Protein AF-A0A2N9N226-F1 (afdb_monomer)

Foldseek 3Di:
DQWAKWAFPPDDDQQRIWTWDADPVAIKIATRVRQIFGWHDPVVQQWTATDPSQPCCPVPPQQGTWRWDFDADPVRDGDPHTQATDGPNTTIGGD

Secondary structure (DSSP, 8-state):
---EEEEESS--STTSEEEEEEETTEEEEEETT--EEEEEEEGGGTEEE--TTSTTTTT-TTTTEEEEEEEE-TTSPEEEEEEEEEETTEEEEE-

Sequence (95 aa):
MLAGSYRRSPVTNGWHEGRIVIEKAGLRWTNNANASWELTPDLGRLALRTGPGNPYYRNDPDGGAFEIVLRRGASGEYLPEVAGFKFLREFYEKR

Solvent-accessible surface area (backbone atoms only — not comparable to full-atom values): 5171 Å² total; per-residue (Å²): 108,84,58,42,42,33,37,26,81,82,69,86,54,39,77,33,33,32,34,35,42,80,51,100,91,42,33,34,43,37,28,70,65,72,53,57,32,58,29,45,82,39,70,96,72,38,29,32,34,46,42,89,70,35,88,37,37,88,75,34,94,48,33,46,35,36,39,54,34,57,29,62,48,98,87,66,48,78,41,91,44,58,42,26,30,33,44,71,90,40,60,25,37,52,105

Radius of gyration: 12.92 Å; Cα contacts (8 Å, |Δi|>4): 212; chains: 1; bounding box: 30×29×37 Å

Structure (mmCIF, N/CA/C/O backbone):
data_AF-A0A2N9N226-F1
#
_entry.id   AF-A0A2N9N226-F1
#
loop_
_atom_site.group_PDB
_atom_site.id
_atom_site.type_symbol
_atom_site.label_atom_id
_atom_site.label_alt_id
_atom_site.label_comp_id
_atom_site.label_asym_id
_atom_site.label_entity_id
_atom_site.label_seq_id
_atom_site.pdbx_PDB_ins_code
_atom_site.Cartn_x
_atom_site.Cartn_y
_atom_site.Cartn_z
_atom_site.occupancy
_atom_site.B_iso_or_equiv
_atom_site.auth_seq_id
_atom_site.auth_comp_id
_atom_site.auth_asym_id
_atom_site.auth_atom_id
_atom_site.pdbx_PDB_model_num
ATOM 1 N N . MET A 1 1 ? -5.818 7.930 9.351 1.00 83.25 1 MET A N 1
ATOM 2 C CA . MET A 1 1 ? -4.987 8.503 8.258 1.00 83.25 1 MET A CA 1
ATOM 3 C C . MET A 1 1 ? -4.330 7.387 7.449 1.00 83.25 1 MET A C 1
ATOM 5 O O . MET A 1 1 ? -3.842 6.446 8.069 1.00 83.25 1 MET A O 1
ATOM 9 N N . LEU A 1 2 ? -4.322 7.491 6.113 1.00 93.19 2 LEU A N 1
ATOM 10 C CA . LEU A 1 2 ? -3.741 6.501 5.183 1.00 93.19 2 LEU A CA 1
ATOM 11 C C . LEU A 1 2 ? -2.241 6.689 4.928 1.00 93.19 2 LEU A C 1
ATOM 13 O O . LEU A 1 2 ? -1.544 5.728 4.629 1.00 93.19 2 LEU A O 1
ATOM 17 N N . ALA A 1 3 ? -1.726 7.909 5.057 1.00 96.25 3 ALA A N 1
ATOM 18 C CA . ALA A 1 3 ? -0.288 8.128 5.015 1.00 96.25 3 ALA A CA 1
ATOM 19 C C . ALA A 1 3 ? 0.389 7.497 6.241 1.00 96.25 3 ALA A C 1
ATOM 21 O O . ALA A 1 3 ? -0.191 7.456 7.335 1.00 96.25 3 ALA A O 1
ATOM 22 N N . GLY A 1 4 ? 1.607 7.005 6.047 1.00 97.31 4 GLY A N 1
ATOM 23 C CA . GLY A 1 4 ? 2.375 6.323 7.083 1.00 97.31 4 GLY A CA 1
ATOM 24 C C . GLY A 1 4 ? 3.261 5.221 6.525 1.00 97.31 4 GLY A C 1
ATOM 25 O O . GLY A 1 4 ? 3.268 4.959 5.321 1.00 97.31 4 GLY A O 1
ATOM 26 N N . SER A 1 5 ? 4.018 4.593 7.417 1.00 98.19 5 SER A N 1
ATOM 27 C CA . SER A 1 5 ? 4.871 3.452 7.089 1.00 98.19 5 SER A CA 1
ATOM 28 C C . SER A 1 5 ? 4.087 2.151 7.263 1.00 98.19 5 SER A C 1
ATOM 30 O O . SER A 1 5 ? 3.254 2.038 8.162 1.00 98.19 5 SER A O 1
ATOM 32 N N . TYR A 1 6 ? 4.361 1.171 6.412 1.00 98.44 6 TYR A N 1
ATOM 33 C CA . TYR A 1 6 ? 3.685 -0.118 6.397 1.00 98.44 6 TYR A CA 1
ATOM 34 C C . TYR A 1 6 ? 4.690 -1.251 6.240 1.00 98.44 6 TYR A C 1
ATOM 36 O O . TYR A 1 6 ? 5.699 -1.104 5.545 1.00 98.44 6 TYR A O 1
ATOM 44 N N . ARG A 1 7 ? 4.398 -2.388 6.874 1.00 98.31 7 ARG A N 1
ATOM 45 C CA . ARG A 1 7 ? 5.284 -3.550 6.890 1.00 98.31 7 ARG A CA 1
ATOM 46 C C . ARG A 1 7 ? 4.519 -4.863 6.802 1.00 98.31 7 ARG A C 1
ATOM 48 O O . ARG A 1 7 ? 3.675 -5.154 7.646 1.00 98.31 7 ARG A O 1
ATOM 55 N N . ARG A 1 8 ? 4.906 -5.708 5.855 1.00 97.75 8 ARG A N 1
ATOM 56 C CA . ARG A 1 8 ? 4.535 -7.121 5.774 1.00 97.75 8 ARG A CA 1
ATOM 57 C C . ARG A 1 8 ? 5.511 -7.954 6.603 1.00 97.75 8 ARG A C 1
ATOM 59 O O . ARG A 1 8 ? 6.723 -7.807 6.474 1.00 97.75 8 ARG A O 1
ATOM 66 N N . SER A 1 9 ? 4.997 -8.832 7.467 1.00 94.38 9 SER A N 1
ATOM 67 C CA . SER A 1 9 ? 5.818 -9.713 8.316 1.00 94.38 9 SER A CA 1
ATOM 68 C C . SER A 1 9 ? 5.699 -11.183 7.879 1.00 94.38 9 SER A C 1
ATOM 70 O O . SER A 1 9 ? 4.585 -11.626 7.609 1.00 94.38 9 SER A O 1
ATOM 72 N N . PRO A 1 10 ? 6.801 -11.958 7.846 1.00 96.44 10 PRO A N 1
ATOM 73 C CA . PRO A 1 10 ? 8.193 -11.524 8.003 1.00 96.44 10 PRO A CA 1
ATOM 74 C C . PRO A 1 10 ? 8.687 -10.627 6.853 1.00 96.44 10 PRO A C 1
ATOM 76 O O . PRO A 1 10 ? 8.220 -10.734 5.714 1.00 96.44 10 PRO A O 1
ATOM 79 N N . VAL A 1 11 ? 9.658 -9.762 7.154 1.00 96.94 11 VAL A N 1
ATOM 80 C CA . VAL A 1 11 ? 10.390 -8.967 6.156 1.00 96.94 11 VAL A CA 1
ATOM 81 C C . VAL A 1 11 ? 11.509 -9.836 5.595 1.00 96.94 11 VAL A C 1
ATOM 83 O O . VAL A 1 11 ? 12.384 -10.258 6.344 1.00 96.94 11 VAL A O 1
ATOM 86 N N . THR A 1 12 ? 11.477 -10.126 4.295 1.00 97.25 12 THR A N 1
ATOM 87 C CA . THR A 1 12 ? 12.502 -10.955 3.632 1.00 97.25 12 THR A CA 1
ATOM 88 C C . THR A 1 12 ? 13.218 -10.216 2.505 1.00 97.25 12 THR A C 1
ATOM 90 O O . THR A 1 12 ? 14.239 -10.691 2.021 1.00 97.25 12 THR A O 1
ATOM 93 N N . ASN A 1 13 ? 12.700 -9.063 2.070 1.00 96.38 13 ASN A N 1
ATOM 94 C CA . ASN A 1 13 ? 13.307 -8.196 1.064 1.00 96.38 13 ASN A CA 1
ATOM 95 C C . ASN A 1 13 ? 12.761 -6.755 1.193 1.00 96.38 13 ASN A C 1
ATOM 97 O O . ASN A 1 13 ? 11.846 -6.488 1.975 1.00 96.38 13 ASN A O 1
ATOM 101 N N . GLY A 1 14 ? 13.294 -5.832 0.384 1.00 96.19 14 GLY A N 1
ATOM 102 C CA . GLY A 1 14 ? 12.885 -4.422 0.376 1.00 96.19 14 GLY A CA 1
ATOM 103 C C . GLY A 1 14 ? 11.461 -4.143 -0.132 1.00 96.19 14 GLY A C 1
ATOM 104 O O . GLY A 1 14 ? 11.009 -3.007 -0.052 1.00 96.19 14 GLY A O 1
ATOM 105 N N . TRP A 1 15 ? 10.724 -5.136 -0.635 1.00 97.38 15 TRP A N 1
ATOM 106 C CA . TRP A 1 15 ? 9.330 -4.963 -1.068 1.00 97.38 15 TRP A CA 1
ATOM 107 C C . TRP A 1 15 ? 8.326 -5.076 0.082 1.00 97.38 15 TRP A C 1
ATOM 109 O O . TRP A 1 15 ? 7.182 -4.638 -0.049 1.00 97.38 15 TRP A O 1
ATOM 119 N N . HIS A 1 16 ? 8.740 -5.658 1.209 1.00 97.75 16 HIS A N 1
ATOM 120 C CA . HIS A 1 16 ? 7.870 -5.909 2.361 1.00 97.75 16 HIS A CA 1
ATOM 121 C C . HIS A 1 16 ? 7.731 -4.695 3.286 1.00 97.75 16 HIS A C 1
ATOM 123 O O . HIS A 1 16 ? 6.938 -4.726 4.223 1.00 97.75 16 HIS A O 1
ATOM 129 N N . GLU A 1 17 ? 8.470 -3.622 3.031 1.00 98.12 17 GLU A N 1
ATOM 130 C CA . GLU A 1 17 ? 8.419 -2.383 3.799 1.00 98.12 17 GLU A CA 1
ATOM 131 C C . GLU A 1 17 ? 8.310 -1.198 2.857 1.00 98.12 17 GLU A C 1
ATOM 133 O O . GLU A 1 17 ? 9.005 -1.133 1.844 1.00 98.12 17 GLU A O 1
ATOM 138 N N . GLY A 1 18 ? 7.443 -0.254 3.198 1.00 98.12 18 GLY A N 1
ATOM 139 C CA . GLY A 1 18 ? 7.278 0.957 2.417 1.00 98.12 18 GLY A CA 1
ATOM 140 C C . GLY A 1 18 ? 6.438 2.004 3.116 1.00 98.12 18 GLY A C 1
ATOM 141 O O . GLY A 1 18 ? 6.006 1.843 4.258 1.00 98.12 18 GLY A O 1
ATOM 142 N N . ARG A 1 19 ? 6.222 3.115 2.425 1.00 98.38 19 ARG A N 1
ATOM 143 C CA . ARG A 1 19 ? 5.493 4.267 2.938 1.00 98.38 19 ARG A CA 1
ATOM 144 C C . ARG A 1 19 ? 4.467 4.737 1.925 1.00 98.38 19 ARG A C 1
ATOM 146 O O . ARG A 1 19 ? 4.748 4.799 0.732 1.00 98.38 19 ARG A O 1
ATOM 153 N N . ILE A 1 20 ? 3.304 5.126 2.438 1.00 98.50 20 ILE A N 1
ATOM 154 C CA . ILE A 1 20 ? 2.322 5.917 1.703 1.00 98.50 20 ILE A CA 1
ATOM 155 C C . ILE A 1 20 ? 2.512 7.386 2.078 1.00 98.50 20 ILE A C 1
ATOM 157 O O . ILE A 1 20 ? 2.456 7.737 3.262 1.00 98.50 20 ILE A O 1
ATOM 161 N N . VAL A 1 21 ? 2.715 8.243 1.080 1.00 97.94 21 VAL A N 1
ATOM 162 C CA . VAL A 1 21 ? 2.802 9.704 1.227 1.00 97.94 21 VAL A CA 1
ATOM 163 C C . VAL A 1 21 ? 1.651 10.390 0.496 1.00 97.94 21 VAL A C 1
ATOM 165 O O . VAL A 1 21 ? 1.135 9.862 -0.488 1.00 97.94 21 VAL A O 1
ATOM 168 N N . ILE A 1 22 ? 1.234 11.554 0.999 1.00 96.56 22 ILE A N 1
ATOM 169 C CA . ILE A 1 22 ? 0.245 12.408 0.331 1.00 96.56 22 ILE A CA 1
ATOM 170 C C . ILE A 1 22 ? 0.972 13.268 -0.698 1.00 96.56 22 ILE A C 1
ATOM 172 O O . ILE A 1 22 ? 1.947 13.939 -0.363 1.00 96.56 22 ILE A O 1
ATOM 176 N N . GLU A 1 23 ? 0.468 13.273 -1.925 1.00 94.12 23 GLU A N 1
ATOM 177 C CA . GLU A 1 23 ? 0.913 14.147 -3.007 1.00 94.12 23 GLU A CA 1
ATOM 178 C C . GLU A 1 23 ? -0.222 15.087 -3.431 1.00 94.12 23 GLU A C 1
ATOM 180 O O . GLU A 1 23 ? -1.379 14.904 -3.054 1.00 94.12 23 GLU A O 1
ATOM 185 N N . LYS A 1 24 ? 0.088 16.099 -4.253 1.00 85.94 24 LYS A N 1
ATOM 186 C CA . LYS A 1 24 ? -0.905 17.086 -4.719 1.00 85.94 24 LYS A CA 1
ATOM 187 C C . LYS A 1 24 ? -2.112 16.453 -5.427 1.00 85.94 24 LYS A C 1
ATOM 189 O O . LYS A 1 24 ? -3.197 17.019 -5.370 1.00 85.94 24 LYS A O 1
ATOM 194 N N . ALA A 1 25 ? -1.917 15.314 -6.093 1.00 81.31 25 ALA A N 1
ATOM 195 C CA . ALA A 1 25 ? -2.925 14.651 -6.922 1.00 81.31 25 ALA A CA 1
ATOM 196 C C . ALA A 1 25 ? -3.418 13.304 -6.356 1.00 81.31 25 ALA A C 1
ATOM 198 O O . ALA A 1 25 ? -4.173 12.605 -7.028 1.00 81.31 25 ALA A O 1
ATOM 199 N N . GLY A 1 26 ? -3.008 12.914 -5.143 1.00 90.12 26 GLY A N 1
ATOM 200 C CA . GLY A 1 26 ? -3.390 11.620 -4.579 1.00 90.12 26 GLY A CA 1
ATOM 201 C C . GLY A 1 26 ? -2.411 11.099 -3.538 1.00 90.12 26 GLY A C 1
ATOM 202 O O . GLY A 1 26 ? -1.897 11.848 -2.707 1.00 90.12 26 GLY A O 1
ATOM 203 N N . LEU A 1 27 ? -2.176 9.791 -3.564 1.00 97.19 27 LEU A N 1
ATOM 204 C CA . LEU A 1 27 ? -1.232 9.113 -2.689 1.00 97.19 27 LEU A CA 1
ATOM 205 C C . LEU A 1 27 ? -0.141 8.444 -3.530 1.00 97.19 27 LEU A C 1
ATOM 207 O O . LEU A 1 27 ? -0.383 8.042 -4.666 1.00 97.19 27 LEU A O 1
ATOM 211 N N . ARG A 1 28 ? 1.046 8.264 -2.954 1.00 97.88 28 ARG A N 1
ATOM 212 C CA . ARG A 1 28 ? 2.128 7.480 -3.560 1.00 97.88 28 ARG A CA 1
ATOM 213 C C . ARG A 1 28 ? 2.627 6.437 -2.583 1.00 97.88 28 ARG A C 1
ATOM 215 O O . ARG A 1 28 ? 2.891 6.756 -1.425 1.00 97.88 28 ARG A O 1
ATOM 222 N N . TRP A 1 29 ? 2.758 5.206 -3.061 1.00 98.38 29 TRP A N 1
ATOM 223 C CA . TRP A 1 29 ? 3.485 4.146 -2.376 1.00 98.38 29 TRP A CA 1
ATOM 224 C C . TRP A 1 29 ? 4.939 4.142 -2.834 1.00 98.38 29 TRP A C 1
ATOM 226 O O . TRP A 1 29 ? 5.203 4.258 -4.030 1.00 98.38 29 TRP A O 1
A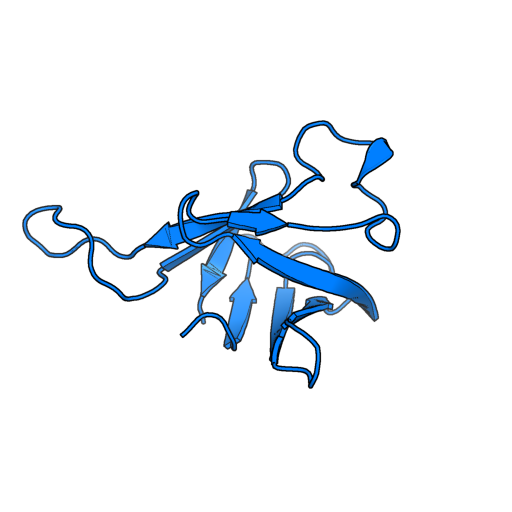TOM 236 N N . THR A 1 30 ? 5.865 3.962 -1.896 1.00 98.50 30 THR A N 1
ATOM 237 C CA . THR A 1 30 ? 7.276 3.681 -2.181 1.00 98.50 30 THR A CA 1
ATOM 238 C C . THR A 1 30 ? 7.779 2.630 -1.205 1.00 98.50 30 THR A C 1
ATOM 240 O O . THR A 1 30 ? 7.645 2.81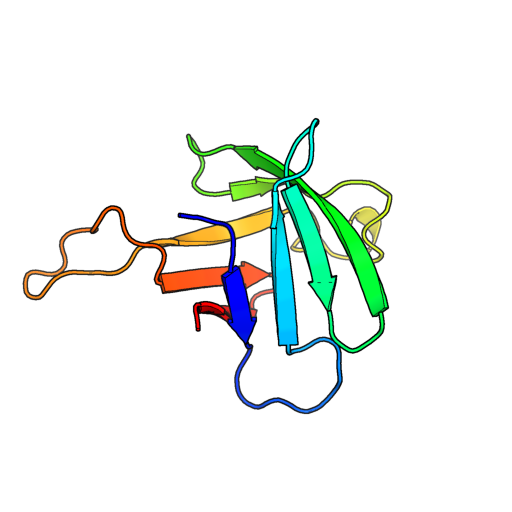7 0.005 1.00 98.50 30 THR A O 1
ATOM 243 N N . ASN A 1 31 ? 8.352 1.538 -1.710 1.00 98.19 31 ASN A N 1
ATOM 244 C CA . ASN A 1 31 ? 8.964 0.500 -0.881 1.00 98.19 31 ASN A CA 1
ATOM 245 C C . ASN A 1 31 ? 10.486 0.684 -0.731 1.00 98.19 31 ASN A C 1
ATOM 247 O O . ASN A 1 31 ? 11.103 1.495 -1.422 1.00 98.19 31 ASN A O 1
ATOM 251 N N . ASN A 1 32 ? 11.104 -0.091 0.159 1.00 98.06 32 ASN A N 1
ATOM 252 C CA . ASN A 1 32 ? 12.551 -0.071 0.406 1.00 98.06 32 ASN A CA 1
ATOM 253 C C . ASN A 1 32 ? 13.383 -0.658 -0.755 1.00 98.06 32 ASN A C 1
ATOM 255 O O . ASN A 1 32 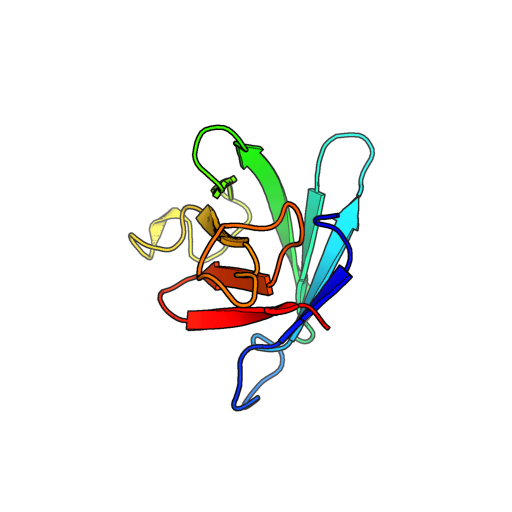? 14.603 -0.524 -0.762 1.00 98.06 32 ASN A O 1
ATOM 259 N N . ALA A 1 33 ? 12.749 -1.286 -1.750 1.00 97.69 33 ALA A N 1
ATOM 260 C CA . ALA A 1 33 ? 13.370 -1.661 -3.022 1.00 97.69 33 ALA A CA 1
ATOM 261 C C . ALA A 1 33 ? 13.315 -0.526 -4.069 1.00 97.69 33 ALA A C 1
ATOM 263 O O . ALA A 1 33 ? 13.641 -0.752 -5.233 1.00 97.69 33 ALA A O 1
ATOM 264 N N . ASN A 1 34 ? 12.906 0.684 -3.665 1.00 97.50 34 ASN A N 1
ATOM 265 C CA . ASN A 1 34 ? 12.710 1.869 -4.506 1.00 97.50 34 ASN A CA 1
ATOM 266 C C . ASN A 1 34 ? 11.631 1.723 -5.591 1.00 97.50 34 ASN A C 1
ATOM 268 O O . ASN A 1 34 ? 11.511 2.590 -6.458 1.00 97.50 34 ASN A O 1
ATOM 272 N N . ALA A 1 35 ? 10.808 0.673 -5.544 1.00 97.75 35 ALA A N 1
ATOM 273 C CA . ALA A 1 35 ? 9.633 0.593 -6.395 1.00 97.75 35 ALA A CA 1
ATOM 274 C C . ALA A 1 35 ? 8.569 1.559 -5.865 1.00 97.75 35 ALA A C 1
ATOM 276 O O . ALA A 1 35 ? 8.282 1.597 -4.664 1.00 97.75 35 ALA A O 1
ATOM 277 N N . SER A 1 36 ? 7.990 2.346 -6.770 1.00 98.06 36 SER A N 1
ATOM 278 C CA . SER A 1 36 ? 7.041 3.395 -6.421 1.00 98.06 36 SER A CA 1
ATOM 279 C C . SER A 1 36 ? 5.945 3.530 -7.467 1.00 98.06 36 SER A C 1
ATOM 281 O O . SER A 1 36 ? 6.219 3.485 -8.664 1.00 98.06 36 SER A O 1
ATOM 283 N N . TRP A 1 37 ? 4.706 3.713 -7.015 1.00 97.69 37 TRP A N 1
ATOM 284 C CA . TRP A 1 37 ? 3.560 3.954 -7.887 1.00 97.69 37 TRP A CA 1
ATOM 285 C C . TRP A 1 37 ? 2.469 4.759 -7.187 1.00 97.69 37 TRP A C 1
ATOM 287 O O . TRP A 1 37 ? 2.419 4.881 -5.960 1.00 97.69 37 TRP A O 1
ATOM 297 N N . GLU A 1 38 ? 1.592 5.324 -8.007 1.00 97.38 38 GLU A N 1
ATOM 298 C CA . GLU A 1 38 ? 0.465 6.138 -7.572 1.00 97.38 38 GLU A CA 1
ATOM 299 C C . GLU A 1 38 ? -0.678 5.281 -7.034 1.00 97.38 38 GLU A C 1
ATOM 301 O O . GLU A 1 38 ? -0.925 4.157 -7.482 1.00 97.38 38 GLU A O 1
ATOM 306 N N . LEU A 1 39 ? -1.378 5.852 -6.061 1.00 97.88 39 LEU A N 1
ATOM 307 C CA . LEU A 1 39 ? -2.525 5.281 -5.388 1.00 97.88 39 LEU A CA 1
ATOM 308 C C . LEU A 1 39 ? -3.676 6.291 -5.411 1.00 97.88 39 LEU A C 1
ATOM 310 O O . LEU A 1 39 ? -3.545 7.420 -4.930 1.00 97.88 39 LEU A O 1
ATOM 314 N N . THR A 1 40 ? -4.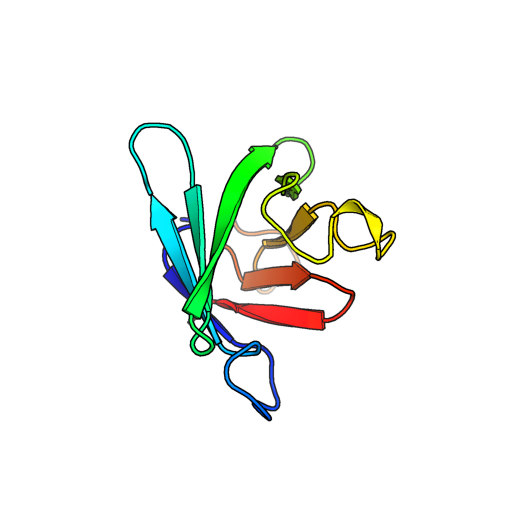832 5.866 -5.914 1.00 96.88 40 THR A N 1
ATOM 315 C CA . THR A 1 40 ? -6.062 6.668 -5.914 1.00 96.88 40 THR A CA 1
ATOM 316 C C . THR A 1 40 ? -7.023 6.151 -4.840 1.00 96.88 40 THR A C 1
ATOM 318 O O . THR A 1 40 ? -7.440 4.992 -4.914 1.00 96.88 40 THR A O 1
ATOM 321 N N . PRO A 1 41 ? -7.394 6.961 -3.831 1.00 95.31 41 PRO A N 1
ATOM 322 C CA . PRO A 1 41 ? -8.349 6.537 -2.809 1.00 95.31 41 PRO A CA 1
ATOM 323 C C . PRO A 1 41 ? -9.741 6.214 -3.376 1.00 95.31 41 PRO A C 1
ATOM 325 O O . PRO A 1 41 ? -10.358 7.044 -4.035 1.00 95.31 41 PRO A O 1
ATOM 328 N N . ASP A 1 42 ? -10.258 5.031 -3.047 1.00 95.81 42 ASP A N 1
ATOM 329 C CA . ASP A 1 42 ? -11.621 4.548 -3.311 1.00 95.81 42 ASP A CA 1
ATOM 330 C C . ASP A 1 42 ? -12.219 4.074 -1.973 1.00 95.81 42 ASP A C 1
ATOM 332 O O . ASP A 1 42 ? -12.355 2.883 -1.680 1.00 95.81 42 ASP A O 1
ATOM 336 N N . LEU A 1 43 ? -12.480 5.044 -1.086 1.00 91.75 43 LEU A N 1
ATOM 337 C CA . LEU A 1 43 ? -12.835 4.778 0.314 1.00 91.75 43 LEU A CA 1
ATOM 338 C C . LEU A 1 43 ? -14.195 4.090 0.466 1.00 91.75 43 LEU A C 1
ATOM 340 O O . LEU A 1 43 ? -14.379 3.336 1.417 1.00 91.75 43 LEU A O 1
ATOM 344 N N . GLY A 1 44 ? -15.114 4.283 -0.487 1.00 93.69 44 GLY A N 1
ATOM 345 C CA . GLY A 1 44 ? -16.400 3.577 -0.515 1.00 93.69 44 GLY A CA 1
ATOM 346 C C . GLY A 1 44 ? -16.251 2.061 -0.677 1.00 93.69 44 GLY A C 1
ATOM 347 O O . GLY A 1 44 ? -17.152 1.314 -0.309 1.00 93.69 44 GLY A O 1
ATOM 348 N N . ARG A 1 45 ? -15.101 1.600 -1.182 1.00 95.38 45 ARG A N 1
ATOM 349 C CA . ARG A 1 45 ? -14.745 0.181 -1.307 1.00 95.38 45 ARG A CA 1
ATOM 350 C C . ARG A 1 45 ? -13.596 -0.235 -0.391 1.00 95.38 45 ARG A C 1
ATOM 352 O O . ARG A 1 45 ? -13.062 -1.323 -0.569 1.00 95.38 45 ARG A O 1
ATOM 359 N N . LEU A 1 46 ? -13.205 0.622 0.560 1.00 95.56 46 LEU A N 1
ATOM 360 C CA . LEU A 1 46 ? -12.029 0.423 1.411 1.00 95.56 46 LEU A CA 1
ATOM 361 C C . LEU A 1 46 ? -10.791 0.036 0.585 1.00 95.56 46 LEU A C 1
ATOM 363 O O . LEU A 1 46 ? -10.088 -0.910 0.917 1.00 95.56 46 LEU A O 1
ATOM 367 N N . ALA A 1 47 ? -10.524 0.754 -0.507 1.00 97.19 47 ALA A N 1
ATOM 368 C CA . ALA A 1 47 ? -9.434 0.427 -1.417 1.00 97.19 47 ALA A CA 1
ATOM 369 C C . ALA A 1 47 ? -8.583 1.652 -1.771 1.00 97.19 47 ALA A C 1
ATOM 371 O O . ALA A 1 47 ? -9.074 2.778 -1.833 1.00 97.19 47 ALA A O 1
ATOM 372 N N . LEU A 1 48 ? -7.303 1.420 -2.061 1.00 97.56 48 LEU A N 1
ATOM 373 C CA . LEU A 1 48 ? -6.440 2.355 -2.780 1.00 97.56 48 LEU A CA 1
ATOM 374 C C . LEU A 1 48 ? -6.125 1.739 -4.142 1.00 97.56 48 LEU A C 1
ATOM 376 O O . LEU A 1 48 ? -5.406 0.744 -4.222 1.00 97.56 48 LEU A O 1
ATOM 380 N N . ARG A 1 49 ? -6.701 2.287 -5.212 1.00 97.69 49 ARG A N 1
ATOM 381 C CA . ARG A 1 49 ? -6.524 1.772 -6.575 1.00 97.69 49 ARG A CA 1
ATOM 382 C C . ARG A 1 49 ? -5.103 2.030 -7.049 1.00 97.69 49 ARG A C 1
ATOM 384 O O . ARG A 1 49 ? -4.597 3.135 -6.873 1.00 97.69 49 ARG A O 1
ATOM 391 N N . THR A 1 50 ? -4.488 1.021 -7.653 1.00 97.38 50 THR A N 1
ATOM 392 C CA . THR A 1 50 ? -3.195 1.161 -8.330 1.00 97.38 50 THR A CA 1
ATOM 393 C C . THR A 1 50 ? -3.415 1.495 -9.813 1.00 97.38 50 THR A C 1
ATOM 395 O O . THR A 1 50 ? -4.553 1.569 -10.285 1.00 97.38 50 THR A O 1
ATOM 398 N N . GLY A 1 51 ? -2.332 1.709 -10.561 1.00 94.06 51 GLY A N 1
ATOM 399 C CA . GLY A 1 51 ? -2.381 1.978 -11.999 1.00 94.06 51 GLY A CA 1
ATOM 400 C C . GLY A 1 51 ? -1.213 1.346 -12.759 1.00 94.06 51 GLY A C 1
ATOM 401 O O . GLY A 1 51 ? -0.418 0.622 -12.163 1.00 94.06 51 GLY A O 1
ATOM 402 N N . PRO A 1 52 ? -1.053 1.637 -14.063 1.00 94.75 52 PRO A N 1
ATOM 403 C CA . PRO A 1 52 ? -0.052 0.995 -14.922 1.00 94.75 52 PRO A CA 1
ATOM 404 C C . PRO A 1 52 ? 1.414 1.118 -14.470 1.00 94.75 52 PRO A C 1
ATOM 406 O O . PRO A 1 52 ? 2.239 0.330 -14.916 1.00 94.75 52 PRO A O 1
ATOM 409 N N . GLY A 1 53 ? 1.746 2.079 -13.598 1.00 94.94 53 GLY A N 1
ATOM 410 C CA . GLY A 1 53 ? 3.080 2.198 -12.990 1.00 94.94 53 GLY A CA 1
ATOM 411 C C . GLY A 1 53 ? 3.387 1.138 -11.922 1.00 94.94 53 GLY A C 1
ATOM 412 O O . GLY A 1 53 ? 4.539 0.970 -11.539 1.00 94.94 53 GLY A O 1
ATOM 413 N N . ASN A 1 54 ? 2.376 0.407 -11.446 1.00 96.75 54 ASN A N 1
ATOM 414 C CA . ASN A 1 54 ? 2.552 -0.749 -10.577 1.00 96.75 54 ASN A CA 1
ATOM 415 C C . ASN A 1 54 ? 2.884 -1.996 -11.428 1.00 96.75 54 ASN A C 1
ATOM 417 O O . ASN A 1 54 ? 2.058 -2.386 -12.260 1.00 96.75 54 ASN A O 1
ATOM 421 N N . PRO A 1 55 ? 4.021 -2.683 -11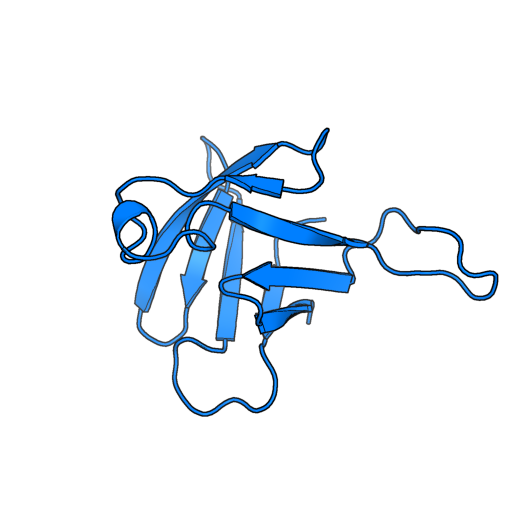.194 1.00 96.00 55 PRO A N 1
ATOM 422 C CA . PRO A 1 55 ? 4.426 -3.858 -11.975 1.00 96.00 55 PRO A CA 1
ATOM 423 C C . PRO A 1 55 ? 3.440 -5.035 -11.895 1.00 96.00 55 PRO A C 1
ATOM 425 O O . PRO A 1 55 ? 3.437 -5.897 -12.776 1.00 96.00 55 PRO A O 1
ATOM 428 N N . TYR A 1 56 ? 2.581 -5.069 -10.875 1.00 96.50 56 TYR A N 1
ATOM 429 C CA . TYR A 1 56 ? 1.584 -6.121 -10.685 1.00 96.50 56 TYR A CA 1
ATOM 430 C C . TYR A 1 56 ? 0.232 -5.811 -11.340 1.00 96.50 56 TYR A C 1
ATOM 432 O O . TYR A 1 56 ? -0.584 -6.713 -11.483 1.00 96.50 56 TYR A O 1
ATOM 440 N N . TYR A 1 57 ? -0.015 -4.573 -11.786 1.00 96.25 57 TYR A N 1
ATOM 441 C CA . TYR A 1 57 ? -1.351 -4.101 -12.185 1.00 96.25 57 TYR A CA 1
ATOM 442 C C . TYR A 1 57 ? -2.035 -4.947 -13.272 1.00 96.25 57 TYR A C 1
ATOM 444 O O . TYR A 1 57 ? -3.249 -5.122 -13.244 1.00 96.25 57 TYR A O 1
ATOM 452 N N . ARG A 1 58 ? -1.265 -5.461 -14.239 1.00 93.38 58 ARG A N 1
ATOM 453 C CA . ARG A 1 58 ? -1.774 -6.310 -15.335 1.00 93.38 58 ARG A CA 1
ATOM 454 C C . ARG A 1 58 ? -1.365 -7.774 -15.222 1.00 93.38 58 ARG A C 1
ATOM 456 O O . ARG A 1 58 ? -1.882 -8.600 -15.964 1.00 93.38 58 ARG A O 1
ATOM 463 N N . ASN A 1 59 ? -0.412 -8.063 -14.344 1.00 94.00 59 ASN A N 1
ATOM 464 C CA . ASN A 1 59 ? 0.249 -9.362 -14.267 1.00 94.00 59 ASN A CA 1
ATOM 465 C C . ASN A 1 59 ? -0.278 -10.212 -13.108 1.00 94.00 59 ASN A C 1
ATOM 467 O O . ASN A 1 59 ? -0.025 -11.411 -13.082 1.00 94.00 59 ASN A O 1
ATOM 471 N N . ASP A 1 60 ? -1.007 -9.603 -12.170 1.00 95.44 60 ASP A N 1
ATOM 472 C CA . ASP A 1 60 ? -1.608 -10.286 -11.034 1.00 95.44 60 ASP A CA 1
ATOM 473 C C . ASP A 1 60 ? -3.055 -9.796 -10.831 1.00 95.44 60 ASP A C 1
ATOM 475 O O . ASP A 1 60 ? -3.279 -8.579 -10.791 1.00 95.44 60 ASP A O 1
ATOM 479 N N . PRO A 1 61 ? -4.050 -10.697 -10.703 1.00 93.25 61 PRO A N 1
ATOM 480 C CA . PRO A 1 61 ? -5.439 -10.308 -10.446 1.00 93.25 61 PRO A CA 1
ATOM 481 C C . PRO A 1 61 ? -5.613 -9.498 -9.148 1.00 93.25 61 PRO A C 1
ATOM 483 O O . PRO A 1 61 ? -6.511 -8.659 -9.075 1.00 93.25 61 PRO A O 1
ATOM 486 N N . ASP A 1 62 ? -4.729 -9.680 -8.164 1.00 95.50 62 ASP A N 1
ATOM 487 C CA . ASP A 1 62 ? -4.732 -8.972 -6.881 1.00 95.50 62 ASP A CA 1
ATOM 488 C C . ASP A 1 62 ? -3.856 -7.698 -6.912 1.00 95.50 62 ASP A C 1
ATOM 490 O O . ASP A 1 62 ? -3.710 -6.993 -5.910 1.00 95.50 62 ASP A O 1
ATOM 494 N N . GLY A 1 63 ? -3.259 -7.370 -8.066 1.00 96.62 63 GLY A N 1
ATOM 495 C CA . GLY A 1 63 ? -2.385 -6.209 -8.247 1.00 96.62 63 GLY A CA 1
ATOM 496 C C . GLY A 1 63 ? -3.127 -4.873 -8.375 1.00 96.62 63 GLY A C 1
ATOM 497 O O . GLY A 1 63 ? -2.512 -3.807 -8.301 1.00 96.62 63 GLY A O 1
ATOM 498 N N . GLY A 1 64 ? -4.447 -4.892 -8.567 1.00 97.44 64 GLY A N 1
ATOM 499 C CA . GLY A 1 64 ? -5.244 -3.704 -8.898 1.00 97.44 64 GLY A CA 1
ATOM 500 C C . GLY A 1 64 ? -5.515 -2.733 -7.742 1.00 97.44 64 GLY A C 1
ATOM 501 O O . GLY A 1 64 ? -5.912 -1.589 -7.986 1.00 97.44 64 GLY A O 1
ATOM 502 N N . ALA A 1 65 ? -5.336 -3.152 -6.487 1.00 97.94 65 ALA A N 1
ATOM 503 C CA . ALA A 1 65 ? -5.655 -2.314 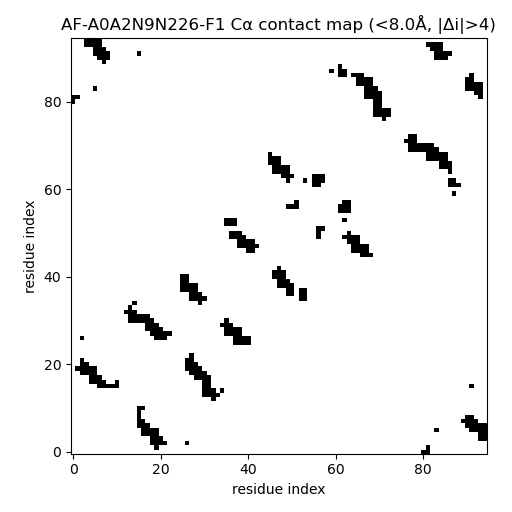-5.334 1.00 97.94 65 ALA A CA 1
ATOM 504 C C . ALA A 1 65 ? -4.936 -2.746 -4.052 1.00 97.94 65 ALA A C 1
ATOM 506 O O . ALA A 1 65 ? -4.645 -3.921 -3.859 1.00 97.94 65 ALA A O 1
ATOM 507 N N . PHE A 1 66 ? -4.721 -1.791 -3.146 1.00 98.12 66 PHE A N 1
ATOM 508 C CA . PHE A 1 66 ? -4.453 -2.075 -1.737 1.00 98.12 66 PHE A CA 1
ATOM 509 C C . PHE A 1 66 ? -5.791 -2.086 -0.997 1.00 98.12 66 PHE A C 1
ATOM 511 O O . PHE A 1 66 ? -6.477 -1.063 -0.949 1.00 98.12 66 PHE A O 1
ATOM 518 N N . GLU A 1 67 ? -6.170 -3.221 -0.422 1.00 98.00 67 GLU A N 1
ATOM 519 C CA . GLU A 1 67 ? -7.408 -3.365 0.346 1.00 98.00 67 GLU A CA 1
ATOM 520 C C . G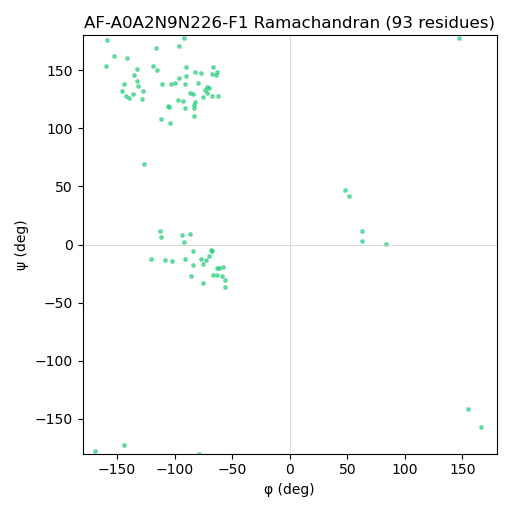LU A 1 67 ? -7.184 -2.870 1.775 1.00 98.00 67 GLU A C 1
ATOM 522 O O . GLU A 1 67 ? -6.446 -3.477 2.547 1.00 98.00 67 GLU A O 1
ATOM 527 N N . ILE A 1 68 ? -7.799 -1.752 2.141 1.00 97.31 68 ILE A N 1
ATOM 528 C CA . ILE A 1 68 ? -7.653 -1.122 3.451 1.00 97.31 68 ILE A CA 1
ATOM 529 C C . ILE A 1 68 ? -8.278 -2.022 4.517 1.00 97.31 68 ILE A C 1
ATOM 531 O O . ILE A 1 68 ? -9.452 -2.386 4.452 1.00 97.31 68 ILE A O 1
ATOM 535 N N . VAL A 1 69 ? -7.503 -2.312 5.558 1.00 96.50 69 VAL A N 1
ATOM 536 C CA . VAL A 1 69 ? -7.976 -3.012 6.751 1.00 96.50 69 VAL A CA 1
ATOM 537 C C . VAL A 1 69 ? -8.094 -1.999 7.879 1.00 96.50 69 VAL A C 1
ATOM 539 O O . VAL A 1 69 ? -7.111 -1.373 8.281 1.00 96.50 69 VAL A O 1
ATOM 542 N N . LEU A 1 70 ? -9.306 -1.840 8.401 1.00 95.31 70 LEU A N 1
ATOM 543 C CA . LEU A 1 70 ? -9.579 -1.009 9.570 1.00 95.31 70 LEU A CA 1
ATOM 544 C C . LEU A 1 70 ? -9.270 -1.777 10.862 1.00 95.31 70 LEU A C 1
ATOM 546 O O . LEU A 1 70 ? -9.423 -3.000 10.920 1.00 95.31 70 LEU A O 1
ATOM 550 N N . ARG A 1 71 ? -8.839 -1.064 11.907 1.00 93.75 71 ARG A N 1
ATOM 551 C CA . ARG A 1 71 ? -8.708 -1.632 13.253 1.00 93.75 71 ARG A CA 1
ATOM 552 C C . ARG A 1 71 ? -10.081 -2.058 13.758 1.00 93.75 71 ARG A C 1
ATOM 554 O O . ARG A 1 71 ? -11.095 -1.443 13.433 1.00 93.75 71 ARG A O 1
ATOM 561 N N . ARG A 1 72 ? -10.091 -3.105 14.577 1.00 91.75 72 ARG A N 1
ATOM 562 C CA . ARG A 1 72 ? -11.266 -3.508 15.346 1.00 91.75 72 ARG A CA 1
ATOM 563 C C . ARG A 1 72 ? -11.096 -3.071 16.791 1.00 91.75 72 ARG A C 1
ATOM 565 O O . ARG A 1 72 ? -9.997 -3.195 17.331 1.00 91.75 72 ARG A O 1
ATOM 572 N N . GLY A 1 73 ? -12.164 -2.560 17.384 1.00 88.62 73 GLY A N 1
ATOM 573 C CA . GLY A 1 73 ? -12.225 -2.309 18.816 1.00 88.62 73 GLY A CA 1
ATOM 574 C C . GLY A 1 73 ? -12.485 -3.589 19.607 1.00 88.62 73 GLY A C 1
ATOM 575 O O . GLY A 1 73 ? -12.593 -4.684 19.046 1.00 88.62 73 GLY A O 1
ATOM 576 N N . ALA A 1 74 ? -12.559 -3.455 20.932 1.00 88.38 74 ALA A N 1
ATOM 577 C CA . ALA A 1 74 ? -12.669 -4.591 21.848 1.00 88.38 74 ALA A CA 1
ATOM 578 C C . ALA A 1 74 ? -13.962 -5.402 21.653 1.00 88.38 74 ALA A C 1
ATOM 580 O O . ALA A 1 74 ? -13.975 -6.600 21.926 1.00 88.38 74 ALA A O 1
ATOM 581 N N . SER A 1 75 ? -15.026 -4.774 21.144 1.00 89.81 75 SER A N 1
ATOM 582 C CA . SER A 1 75 ? -16.291 -5.442 20.822 1.00 89.81 75 SER A CA 1
ATOM 583 C C . SER A 1 75 ? -16.390 -5.905 19.362 1.00 89.81 75 SER A C 1
ATOM 585 O O . SER A 1 75 ? -17.436 -6.386 18.932 1.00 89.81 75 SER A O 1
ATOM 587 N N . GLY A 1 76 ? -15.299 -5.811 18.593 1.00 86.62 76 GLY A N 1
ATOM 588 C CA . GLY A 1 76 ? -15.231 -6.243 17.196 1.00 86.62 76 GLY A CA 1
ATOM 589 C C . GLY A 1 76 ? -15.743 -5.218 16.181 1.00 86.62 76 GLY A C 1
ATOM 590 O O . GLY A 1 76 ? -15.693 -5.490 14.977 1.00 86.62 76 GLY A O 1
ATOM 591 N N . GLU A 1 77 ? -16.188 -4.050 16.639 1.00 90.75 77 GLU A N 1
ATOM 592 C CA . GLU A 1 77 ? -16.595 -2.912 15.824 1.00 90.75 77 GLU A CA 1
ATOM 593 C C . GLU A 1 77 ? -15.419 -2.355 15.017 1.00 90.75 77 GLU A C 1
ATOM 595 O O . GLU A 1 77 ? -14.277 -2.359 15.476 1.00 90.75 77 GLU A O 1
ATOM 600 N N . TYR A 1 78 ? -15.684 -1.862 13.807 1.00 86.25 78 TYR A N 1
ATOM 601 C CA . TYR A 1 78 ? -14.656 -1.190 13.017 1.00 86.25 78 TYR A CA 1
ATOM 602 C C . TYR A 1 78 ? -14.398 0.215 13.560 1.00 86.25 78 TYR A C 1
ATOM 604 O O . TYR A 1 78 ? -15.314 1.026 13.680 1.00 86.25 78 TYR A O 1
ATOM 612 N N . LEU A 1 79 ? -13.130 0.509 13.830 1.00 87.88 79 LEU A N 1
ATOM 613 C CA . LEU A 1 79 ? -12.653 1.842 14.169 1.00 87.88 79 LEU A CA 1
ATOM 614 C C . LEU A 1 79 ? -12.244 2.587 12.887 1.00 87.88 79 LEU A C 1
ATOM 616 O O . LEU A 1 79 ? -11.812 1.956 11.921 1.00 87.88 79 LEU A O 1
ATOM 620 N N . PRO A 1 80 ? -12.296 3.932 12.858 1.00 82.31 80 PRO A N 1
ATOM 621 C CA . PRO A 1 80 ? -11.843 4.723 11.705 1.00 82.31 80 PRO A CA 1
ATOM 622 C C . PRO A 1 80 ? -10.318 4.663 11.484 1.00 82.31 80 PRO A C 1
ATOM 624 O O . PRO A 1 80 ? -9.780 5.227 10.526 1.00 82.31 80 PRO A O 1
ATOM 627 N N . GLU A 1 81 ? -9.592 4.006 12.384 1.00 90.81 81 GLU A N 1
ATOM 628 C CA . GLU A 1 81 ? -8.155 3.815 12.295 1.00 90.81 81 GLU A CA 1
ATOM 629 C C . GLU A 1 81 ? -7.792 2.687 11.332 1.00 90.81 81 GLU A C 1
ATOM 631 O O . GLU A 1 81 ? -8.385 1.614 11.330 1.00 90.81 81 GLU A O 1
ATOM 636 N N . VAL A 1 82 ? -6.751 2.912 10.539 1.00 94.69 82 VAL A N 1
ATOM 637 C CA . VAL A 1 82 ? -6.224 1.918 9.603 1.00 94.69 82 VAL A CA 1
ATOM 638 C C . VAL A 1 82 ? -5.288 0.981 10.363 1.00 94.69 82 VAL A C 1
ATOM 640 O O . VAL A 1 82 ? -4.284 1.432 10.917 1.00 94.69 82 VAL A O 1
ATOM 643 N N . ALA A 1 83 ? -5.605 -0.313 10.375 1.00 96.44 83 ALA A N 1
ATOM 644 C CA . ALA A 1 83 ? -4.711 -1.368 10.847 1.00 96.44 83 ALA A CA 1
ATOM 645 C C . ALA A 1 83 ? -3.600 -1.656 9.829 1.00 96.44 83 ALA A C 1
ATOM 647 O O . ALA A 1 83 ? -2.482 -1.996 10.203 1.00 96.44 83 ALA A O 1
ATOM 648 N N . GLY A 1 84 ? -3.906 -1.519 8.542 1.00 97.56 84 GLY A N 1
ATOM 649 C CA . GLY A 1 84 ? -2.984 -1.814 7.458 1.00 97.56 84 GLY A CA 1
ATOM 650 C C . GLY A 1 84 ? -3.702 -1.895 6.120 1.00 97.56 84 GLY A C 1
ATOM 651 O O . GLY A 1 84 ? -4.805 -1.368 5.961 1.00 97.56 84 GLY A O 1
ATOM 652 N N . PHE A 1 85 ? -3.099 -2.602 5.176 1.00 98.19 85 PHE A N 1
ATOM 653 C CA . PHE A 1 85 ? -3.761 -2.998 3.941 1.00 98.19 85 PHE A CA 1
ATOM 654 C C . PHE A 1 85 ? -3.359 -4.412 3.526 1.00 98.19 85 PHE A C 1
ATOM 656 O O . PHE A 1 85 ? -2.329 -4.923 3.966 1.00 98.19 85 PHE A O 1
ATOM 663 N N . LYS A 1 86 ? -4.162 -5.045 2.672 1.00 98.12 86 LYS A N 1
ATOM 664 C CA . LYS A 1 86 ? -3.749 -6.229 1.925 1.00 98.12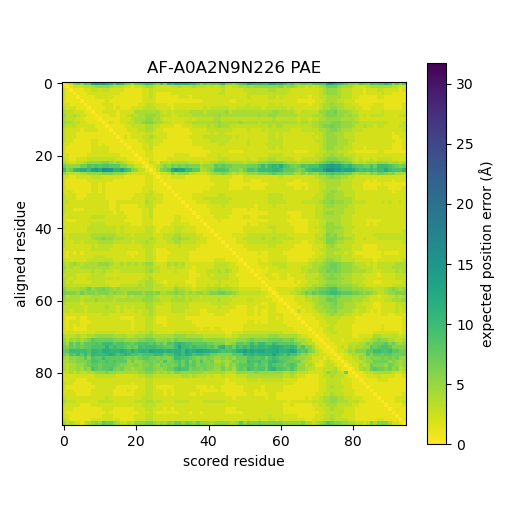 86 LYS A CA 1
ATOM 665 C C . LYS A 1 86 ? -3.347 -5.854 0.508 1.00 98.12 86 LYS A C 1
ATOM 667 O O . LYS A 1 86 ? -4.008 -5.038 -0.126 1.00 98.12 86 LYS A O 1
ATOM 672 N N . PHE A 1 87 ? -2.275 -6.456 0.021 1.00 98.19 87 PHE A N 1
ATOM 673 C CA . PHE A 1 87 ? -1.837 -6.345 -1.364 1.00 98.19 87 PHE A CA 1
ATOM 674 C C . PHE A 1 87 ? -1.216 -7.674 -1.780 1.00 98.19 87 PHE A C 1
ATOM 676 O O . PHE A 1 87 ? -0.439 -8.234 -1.010 1.00 98.19 87 PHE A O 1
ATOM 683 N N . LEU A 1 88 ? -1.597 -8.208 -2.946 1.00 96.75 88 LEU A N 1
ATOM 684 C CA . LEU A 1 88 ? -1.171 -9.543 -3.395 1.00 96.75 88 L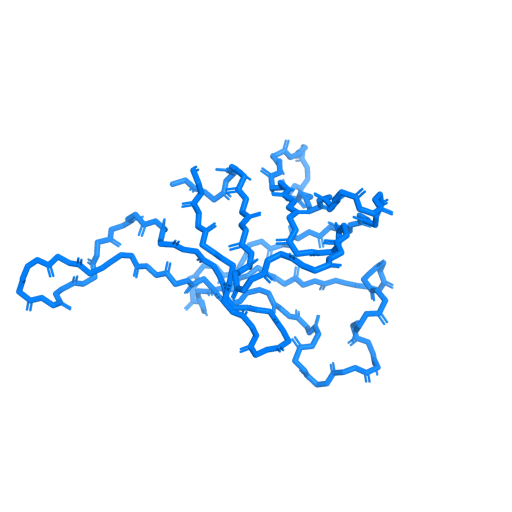EU A CA 1
ATOM 685 C C . LEU A 1 88 ? -1.422 -10.636 -2.338 1.00 96.75 88 LEU A C 1
ATOM 687 O O . LEU A 1 88 ? -0.577 -11.491 -2.085 1.00 96.75 88 LEU A O 1
ATOM 691 N N . ARG A 1 89 ? -2.586 -10.570 -1.673 1.00 95.69 89 ARG A N 1
ATOM 692 C CA . ARG A 1 89 ? -2.999 -11.435 -0.546 1.00 95.69 89 ARG A CA 1
ATOM 693 C C . ARG A 1 89 ? -2.134 -11.339 0.719 1.00 95.69 89 ARG A C 1
ATOM 695 O O . ARG A 1 89 ? -2.436 -12.009 1.706 1.00 95.69 89 ARG A O 1
ATOM 702 N N . GLU A 1 90 ? -1.127 -10.473 0.754 1.00 97.25 90 GLU A N 1
ATOM 703 C CA . GLU A 1 90 ? -0.272 -10.268 1.921 1.00 97.25 90 GLU A CA 1
ATOM 704 C C . GLU A 1 90 ? -0.740 -9.085 2.763 1.00 97.25 90 GLU A C 1
ATOM 706 O O . GLU A 1 90 ? -1.175 -8.068 2.228 1.00 97.25 90 GLU A O 1
ATOM 711 N N . PHE A 1 91 ? -0.629 -9.195 4.088 1.00 98.06 91 PHE A N 1
ATOM 712 C CA . PHE A 1 91 ? -0.994 -8.111 4.997 1.00 98.06 91 PHE A CA 1
ATOM 713 C C . PHE A 1 91 ? 0.208 -7.228 5.334 1.00 98.06 91 PHE A C 1
ATOM 715 O O . PHE A 1 91 ? 1.210 -7.696 5.880 1.00 98.06 91 PHE A O 1
ATOM 722 N N . TYR A 1 92 ? 0.059 -5.937 5.056 1.00 98.38 92 TYR A N 1
ATOM 723 C CA . TYR A 1 92 ? 0.982 -4.872 5.406 1.00 98.38 92 TYR A CA 1
ATOM 724 C C . TYR A 1 92 ? 0.412 -4.090 6.590 1.00 98.38 92 TYR A C 1
ATOM 726 O O . TYR A 1 92 ? -0.516 -3.294 6.445 1.00 98.38 92 TYR A O 1
ATOM 734 N N . GLU A 1 93 ? 0.977 -4.318 7.771 1.00 98.06 93 GLU A N 1
ATOM 735 C CA . GLU A 1 93 ? 0.592 -3.645 9.008 1.00 98.06 93 GLU A CA 1
ATOM 736 C C . GLU A 1 93 ? 1.059 -2.189 8.995 1.00 98.06 93 GLU A C 1
ATOM 738 O O . GLU A 1 93 ? 2.209 -1.899 8.654 1.00 98.06 93 GLU A O 1
ATOM 743 N N . LYS A 1 94 ? 0.183 -1.273 9.414 1.00 97.31 94 LYS A N 1
ATOM 744 C CA . LYS A 1 94 ? 0.543 0.124 9.635 1.00 97.31 94 LYS A CA 1
ATOM 745 C C . LYS A 1 94 ? 1.422 0.265 10.885 1.00 97.31 94 LYS A C 1
ATOM 747 O O . LYS A 1 94 ? 1.058 -0.229 11.951 1.00 97.31 94 LYS A O 1
ATOM 752 N N . ARG A 1 95 ? 2.546 0.969 10.746 1.00 93.81 95 ARG A N 1
ATOM 753 C CA . ARG A 1 95 ? 3.545 1.217 11.799 1.00 93.81 95 ARG A CA 1
ATOM 754 C C . ARG A 1 95 ? 3.408 2.606 12.408 1.00 93.81 95 ARG A C 1
ATOM 756 O O . ARG A 1 95 ? 2.937 3.524 11.692 1.00 93.81 95 ARG A O 1
#

pLDDT: mean 95.31, std 3.79, range [81.31, 98.5]

Nearest PDB structures (foldseek):
  2fo1-assembly1_A  TM=2.690E-01  e=2.977E+00  Caenorhabditis elegans
  4j2x-assembly1_A  TM=2.792E-01  e=4.624E+00  Mus musculus
  6wqu-assembly1_C  TM=2.185E-01  e=3.145E+00  Mus musculus
  1ttu-assembly1_A  TM=2.743E-01  e=8.018E+00  Caenorhabditis elegans

Mean predicted aligned error: 2.96 Å